Protein AF-A0A723QPH9-F1 (afdb_monomer_lite)

Foldseek 3Di:
DQVLLVVVLVVLVVVPDDPVVNVVLNVLSVLCCVQPVPPDPVRDDPVSLVVSLVVCVVVVNVVVSVVSVVSVVVSD

pLDDT: mean 96.87, std 1.21, range [92.5, 98.25]

Radius of gyration: 12.36 Å; chains: 1; bounding box: 25×27×31 Å

Structure (mmCIF, N/CA/C/O backbone):
data_AF-A0A723QPH9-F1
#
_entry.id   AF-A0A723QPH9-F1
#
loop_
_atom_site.group_PDB
_atom_site.id
_atom_site.type_symbol
_atom_site.label_atom_id
_atom_site.label_alt_id
_atom_site.label_comp_id
_atom_site.label_asym_id
_atom_site.label_entity_id
_atom_site.label_seq_id
_atom_site.pdbx_PDB_ins_code
_atom_site.Cartn_x
_atom_site.Cartn_y
_atom_site.Cartn_z
_atom_site.occupancy
_atom_site.B_iso_or_equiv
_atom_site.auth_seq_id
_atom_site.auth_comp_id
_atom_site.auth_asym_id
_atom_site.auth_atom_id
_atom_site.pdbx_PDB_model_num
ATOM 1 N N . MET A 1 1 ? 3.702 -12.352 -2.773 1.00 92.50 1 MET A N 1
ATOM 2 C CA . MET A 1 1 ? 3.663 -10.929 -3.180 1.00 92.50 1 MET A CA 1
ATOM 3 C C . MET A 1 1 ? 5.061 -10.386 -3.464 1.00 92.50 1 MET A C 1
ATOM 5 O O . MET A 1 1 ? 5.203 -9.605 -4.395 1.00 92.50 1 MET A O 1
ATOM 9 N N . SER A 1 2 ? 6.093 -10.819 -2.730 1.00 95.88 2 SER A N 1
ATOM 10 C CA . SER A 1 2 ? 7.472 -10.309 -2.850 1.00 95.88 2 SER A CA 1
ATOM 11 C C . SER A 1 2 ? 8.019 -10.231 -4.279 1.00 95.88 2 SER A C 1
ATOM 13 O O . SER A 1 2 ? 8.497 -9.174 -4.668 1.00 95.88 2 SER A O 1
ATOM 15 N N . ALA A 1 3 ? 7.852 -11.279 -5.094 1.00 96.94 3 ALA A N 1
ATOM 16 C CA . ALA A 1 3 ? 8.320 -11.271 -6.485 1.00 96.94 3 ALA A CA 1
ATOM 17 C C . ALA A 1 3 ? 7.680 -10.154 -7.337 1.00 96.94 3 ALA A C 1
ATOM 19 O O . ALA A 1 3 ? 8.318 -9.595 -8.229 1.00 96.94 3 ALA A O 1
ATOM 20 N N . TRP A 1 4 ? 6.422 -9.796 -7.055 1.00 97.94 4 TRP A N 1
ATOM 21 C CA . TRP A 1 4 ? 5.773 -8.665 -7.716 1.00 97.94 4 TRP A CA 1
ATOM 22 C C . TRP A 1 4 ? 6.338 -7.328 -7.237 1.00 97.94 4 TRP A C 1
ATOM 24 O O . TRP A 1 4 ? 6.574 -6.451 -8.058 1.00 97.94 4 TRP A O 1
ATOM 34 N N . ILE A 1 5 ? 6.632 -7.193 -5.941 1.00 97.69 5 ILE A N 1
ATOM 35 C CA . ILE A 1 5 ? 7.279 -5.996 -5.386 1.00 97.69 5 ILE A CA 1
ATOM 36 C C . ILE A 1 5 ? 8.650 -5.779 -6.044 1.00 97.69 5 ILE A C 1
ATOM 38 O O . ILE A 1 5 ? 8.948 -4.662 -6.460 1.00 97.69 5 ILE A O 1
ATOM 42 N N . ASP A 1 6 ? 9.446 -6.840 -6.218 1.00 96.81 6 ASP A N 1
ATOM 43 C CA . ASP A 1 6 ? 10.749 -6.765 -6.899 1.00 96.81 6 ASP A CA 1
ATOM 44 C C . ASP A 1 6 ? 10.587 -6.269 -8.342 1.00 96.81 6 ASP A C 1
ATOM 46 O O . ASP A 1 6 ? 11.305 -5.380 -8.809 1.00 96.81 6 ASP A O 1
ATOM 50 N N . ARG A 1 7 ? 9.590 -6.806 -9.057 1.00 97.75 7 ARG A N 1
ATOM 51 C CA . ARG A 1 7 ? 9.286 -6.362 -10.417 1.00 97.75 7 ARG A CA 1
ATOM 52 C C . ARG A 1 7 ? 8.811 -4.911 -10.451 1.00 97.75 7 ARG A C 1
ATOM 54 O O . ARG A 1 7 ? 9.209 -4.165 -11.347 1.00 97.75 7 ARG A O 1
ATOM 61 N N . TYR A 1 8 ? 7.974 -4.519 -9.501 1.00 97.62 8 TYR A N 1
ATOM 62 C CA . TYR A 1 8 ? 7.424 -3.178 -9.400 1.00 97.62 8 TYR A CA 1
ATOM 63 C C . TYR A 1 8 ? 8.505 -2.134 -9.098 1.00 97.62 8 TYR A C 1
ATOM 65 O O . TYR A 1 8 ? 8.489 -1.048 -9.674 1.00 97.62 8 TYR A O 1
ATOM 73 N N . GLU A 1 9 ? 9.507 -2.473 -8.288 1.00 95.81 9 GLU A N 1
ATOM 74 C CA . GLU A 1 9 ? 10.647 -1.596 -8.008 1.00 95.81 9 GLU A CA 1
ATOM 75 C C . GLU A 1 9 ? 11.439 -1.255 -9.284 1.00 95.81 9 GLU A C 1
ATOM 77 O O . GLU A 1 9 ? 11.783 -0.094 -9.513 1.00 95.81 9 GLU A O 1
ATOM 82 N N . VAL A 1 10 ? 11.612 -2.219 -10.197 1.00 96.25 10 VAL A N 1
ATOM 83 C CA . VAL A 1 10 ? 12.203 -1.966 -11.526 1.00 96.25 10 VAL A CA 1
ATOM 84 C C . VAL A 1 10 ? 11.334 -1.019 -12.364 1.00 96.25 10 VAL A C 1
ATOM 86 O O . VAL A 1 10 ? 11.862 -0.173 -13.087 1.00 96.25 10 VAL A O 1
ATOM 89 N N . LEU A 1 11 ? 10.003 -1.133 -12.290 1.00 96.69 11 LEU A N 1
ATOM 90 C CA . LEU A 1 11 ? 9.096 -0.205 -12.980 1.00 96.69 11 LEU A CA 1
ATOM 91 C C . LEU A 1 11 ? 9.197 1.204 -12.394 1.00 96.69 11 LEU A C 1
ATOM 93 O O . LEU A 1 11 ? 9.228 2.179 -13.141 1.00 96.69 11 LEU A O 1
ATOM 97 N N . LEU A 1 12 ? 9.301 1.307 -11.072 1.00 95.44 12 LEU A N 1
ATOM 98 C CA . LEU A 1 12 ? 9.423 2.567 -10.356 1.00 95.44 12 LEU A CA 1
ATOM 99 C C . LEU A 1 12 ? 10.703 3.324 -10.748 1.00 95.44 12 LEU A C 1
ATOM 101 O O . LEU A 1 12 ? 10.648 4.534 -10.968 1.00 95.44 12 LEU A O 1
ATOM 105 N N . GLN A 1 13 ? 11.829 2.621 -10.917 1.00 93.75 13 GLN A N 1
ATOM 106 C CA . GLN A 1 13 ? 13.091 3.208 -11.394 1.00 93.75 13 GLN A CA 1
ATOM 107 C C . GLN A 1 13 ? 12.970 3.809 -12.804 1.00 93.75 13 GLN A C 1
ATOM 109 O O . GLN A 1 13 ? 13.567 4.843 -13.096 1.00 93.75 13 GLN A O 1
ATOM 114 N N . ARG A 1 14 ? 12.149 3.210 -13.675 1.00 96.19 14 ARG A N 1
ATOM 115 C CA . ARG A 1 14 ? 11.929 3.694 -15.051 1.00 96.19 14 ARG A CA 1
ATOM 116 C C . ARG A 1 14 ? 11.079 4.962 -15.124 1.00 96.19 14 ARG A C 1
ATOM 118 O O . ARG A 1 14 ? 11.070 5.614 -16.161 1.00 96.19 14 ARG A O 1
ATOM 125 N N . ARG A 1 15 ? 10.378 5.331 -14.046 1.00 95.19 15 ARG A N 1
ATOM 126 C CA . ARG A 1 15 ? 9.509 6.523 -13.999 1.00 95.19 15 ARG A CA 1
ATOM 127 C C . ARG A 1 15 ? 10.282 7.846 -13.867 1.00 95.19 15 ARG A C 1
ATOM 129 O O . ARG A 1 15 ? 9.649 8.886 -13.734 1.00 95.19 15 ARG A O 1
ATOM 136 N N . ASN A 1 16 ? 11.619 7.815 -13.894 1.00 92.50 16 ASN A N 1
ATOM 137 C CA . ASN A 1 16 ? 12.495 8.991 -13.807 1.00 92.50 16 ASN A CA 1
ATOM 138 C C . ASN A 1 16 ? 12.148 9.920 -12.623 1.00 92.50 16 ASN A C 1
ATOM 140 O O . ASN A 1 16 ? 12.069 11.141 -12.751 1.00 92.50 16 ASN A O 1
ATOM 144 N N . LEU A 1 17 ? 11.869 9.313 -11.467 1.00 93.88 17 LEU A N 1
ATOM 145 C CA . LEU A 1 17 ? 11.510 10.027 -10.244 1.00 93.88 17 LEU A CA 1
ATOM 146 C C . LEU A 1 17 ? 12.726 10.747 -9.658 1.00 93.88 17 LEU A C 1
ATOM 148 O O . LEU A 1 17 ? 13.862 10.294 -9.800 1.00 93.88 17 LEU A O 1
ATOM 152 N N . SER A 1 18 ? 12.479 11.818 -8.898 1.00 96.75 18 SER A N 1
ATOM 153 C CA . SER A 1 18 ? 13.536 12.398 -8.066 1.00 96.75 18 SER A CA 1
ATOM 154 C C . SER A 1 18 ? 14.082 11.350 -7.086 1.00 96.75 18 SER A C 1
ATOM 156 O O . SER A 1 18 ? 13.336 10.490 -6.604 1.00 96.75 18 SER A O 1
ATOM 158 N N . VAL A 1 19 ? 15.367 11.455 -6.735 1.00 96.19 19 VAL A N 1
ATOM 159 C CA . VAL A 1 19 ? 16.038 10.527 -5.804 1.00 96.19 19 VAL A CA 1
ATOM 160 C C . VAL A 1 19 ? 15.275 10.412 -4.480 1.00 96.19 19 VAL A C 1
ATOM 162 O O . VAL A 1 19 ? 15.074 9.313 -3.965 1.00 96.19 19 VAL A O 1
ATOM 165 N N . ASN A 1 20 ? 14.778 11.536 -3.954 1.00 97.12 20 ASN A N 1
ATOM 166 C CA . ASN A 1 20 ? 14.004 11.559 -2.713 1.00 97.12 20 ASN A CA 1
ATOM 167 C C . ASN A 1 20 ? 12.654 10.851 -2.863 1.00 97.12 20 ASN A C 1
ATOM 169 O O . ASN A 1 20 ? 12.270 10.070 -1.993 1.00 97.12 20 ASN A O 1
ATOM 173 N N . THR A 1 21 ? 11.948 11.079 -3.973 1.00 95.75 21 THR A N 1
ATOM 174 C CA . THR A 1 21 ? 10.672 10.406 -4.247 1.00 95.75 21 THR A CA 1
ATOM 175 C C . THR A 1 21 ? 10.867 8.899 -4.376 1.00 95.75 21 THR A C 1
ATOM 177 O O . THR A 1 21 ? 10.121 8.140 -3.758 1.00 95.75 21 THR A O 1
ATOM 180 N N . TYR A 1 22 ? 11.885 8.461 -5.124 1.00 96.75 22 TYR A N 1
ATOM 181 C CA . TYR A 1 22 ? 12.218 7.044 -5.256 1.00 96.75 22 TYR A CA 1
ATOM 182 C C . TYR A 1 22 ? 12.531 6.417 -3.894 1.00 96.75 22 TYR A C 1
ATOM 184 O O . TYR A 1 22 ? 11.954 5.390 -3.548 1.00 96.75 22 TYR A O 1
ATOM 192 N N . LYS A 1 23 ? 13.367 7.075 -3.080 1.00 97.00 23 LYS A N 1
ATOM 193 C CA . LYS A 1 23 ? 13.727 6.605 -1.736 1.00 97.00 23 LYS A CA 1
ATOM 194 C C . LYS A 1 23 ? 12.502 6.418 -0.837 1.00 97.00 23 LYS A C 1
ATOM 196 O O . LYS A 1 23 ? 12.377 5.384 -0.189 1.00 97.00 23 LYS A O 1
ATOM 201 N N . ILE A 1 24 ? 11.583 7.387 -0.811 1.00 96.94 24 ILE A N 1
ATOM 202 C CA . ILE A 1 24 ? 10.350 7.290 -0.011 1.00 96.94 24 ILE A CA 1
ATOM 203 C C . ILE A 1 24 ? 9.506 6.096 -0.472 1.00 96.94 24 ILE A C 1
ATOM 205 O O . ILE A 1 24 ? 9.079 5.294 0.355 1.00 96.94 24 ILE A O 1
ATOM 209 N N . ARG A 1 25 ? 9.299 5.951 -1.785 1.00 96.94 25 ARG A N 1
ATOM 210 C CA . ARG A 1 25 ? 8.488 4.868 -2.358 1.00 96.94 25 ARG A CA 1
ATOM 211 C C . ARG A 1 25 ? 9.124 3.489 -2.146 1.00 96.94 25 ARG A C 1
ATOM 213 O O . ARG A 1 25 ? 8.419 2.565 -1.759 1.00 96.94 25 ARG A O 1
ATOM 220 N N . SER A 1 26 ? 10.438 3.354 -2.326 1.00 96.69 26 SER A N 1
ATOM 221 C CA . SER A 1 26 ? 11.174 2.104 -2.076 1.00 96.69 26 SER A CA 1
ATOM 222 C C . SER A 1 26 ? 11.100 1.696 -0.597 1.00 96.69 26 SER A C 1
ATOM 224 O O . SER A 1 26 ? 10.774 0.550 -0.294 1.00 96.69 26 SER A O 1
ATOM 226 N N . ASN A 1 27 ? 11.241 2.644 0.339 1.00 97.75 27 ASN A N 1
ATOM 227 C CA . ASN A 1 27 ? 11.053 2.365 1.768 1.00 97.75 27 ASN A CA 1
ATOM 228 C C . ASN A 1 27 ? 9.631 1.871 2.086 1.00 97.75 27 ASN A C 1
ATOM 230 O O . ASN A 1 27 ? 9.457 0.935 2.862 1.00 97.75 27 ASN A O 1
ATOM 234 N N . GLN A 1 28 ? 8.610 2.466 1.464 1.00 97.69 28 GLN A N 1
ATOM 235 C CA . GLN A 1 28 ? 7.222 2.021 1.623 1.00 97.69 28 GLN A CA 1
ATOM 236 C C . GLN A 1 28 ? 7.020 0.604 1.062 1.00 97.69 28 GLN A C 1
ATOM 238 O O . GLN A 1 28 ? 6.398 -0.230 1.718 1.00 97.69 28 GLN A O 1
ATOM 243 N N . LEU A 1 29 ? 7.591 0.293 -0.107 1.00 97.75 29 LEU A N 1
ATOM 244 C CA . LEU A 1 29 ? 7.570 -1.060 -0.677 1.00 97.75 29 LEU A CA 1
ATOM 245 C C . LEU A 1 29 ? 8.287 -2.077 0.221 1.00 97.75 29 LEU A C 1
ATOM 247 O O . LEU A 1 29 ? 7.803 -3.198 0.367 1.00 97.75 29 LEU A O 1
ATOM 251 N N . ALA A 1 30 ? 9.390 -1.693 0.869 1.00 97.94 30 ALA A N 1
ATOM 252 C CA . ALA A 1 30 ? 10.084 -2.546 1.831 1.00 97.94 30 ALA A CA 1
ATOM 253 C C . ALA A 1 30 ? 9.189 -2.897 3.031 1.00 97.94 30 ALA A C 1
ATOM 255 O O . ALA A 1 30 ? 9.103 -4.065 3.405 1.00 97.94 30 ALA A O 1
ATOM 256 N N . THR A 1 31 ? 8.448 -1.927 3.573 1.00 97.69 31 THR A N 1
ATOM 257 C CA . THR A 1 31 ? 7.470 -2.181 4.642 1.00 97.69 31 THR A CA 1
ATOM 258 C C . THR A 1 31 ? 6.321 -3.083 4.179 1.00 97.69 31 THR A C 1
ATOM 260 O O . THR A 1 31 ? 5.905 -3.976 4.916 1.00 97.69 31 THR A O 1
ATOM 263 N N . VAL A 1 32 ? 5.812 -2.900 2.953 1.00 97.38 32 VAL A N 1
ATOM 264 C CA . VAL A 1 32 ? 4.795 -3.808 2.387 1.00 97.38 32 VAL A CA 1
ATOM 265 C C . VAL A 1 32 ? 5.357 -5.226 2.249 1.00 97.38 32 VAL A C 1
ATOM 267 O O . VAL A 1 32 ? 4.684 -6.185 2.621 1.00 97.38 32 VAL A O 1
ATOM 270 N N . ARG A 1 33 ? 6.602 -5.372 1.774 1.00 97.56 33 ARG A N 1
ATOM 271 C CA . ARG A 1 33 ? 7.282 -6.670 1.650 1.00 97.56 33 ARG A CA 1
ATOM 272 C C . ARG A 1 33 ? 7.419 -7.362 3.006 1.00 97.56 33 ARG A C 1
ATOM 274 O O . ARG A 1 33 ? 7.107 -8.542 3.099 1.00 97.56 33 ARG A O 1
ATOM 281 N N . GLU A 1 34 ? 7.816 -6.633 4.046 1.00 97.25 34 GLU A N 1
ATOM 282 C CA . GLU A 1 34 ? 7.951 -7.167 5.407 1.00 97.25 34 GLU A CA 1
ATOM 283 C C . GLU A 1 34 ? 6.621 -7.704 5.960 1.00 97.25 34 GLU A C 1
ATOM 285 O O . GLU A 1 34 ? 6.590 -8.771 6.563 1.00 97.25 34 GLU A O 1
ATOM 290 N N . LYS A 1 35 ? 5.509 -6.981 5.760 1.00 95.69 35 LYS A N 1
ATOM 291 C CA . LYS A 1 35 ? 4.219 -7.327 6.386 1.00 95.69 35 LYS A CA 1
ATOM 292 C C . LYS A 1 35 ? 3.306 -8.212 5.535 1.00 95.69 35 LYS A C 1
ATOM 294 O O . LYS A 1 35 ? 2.435 -8.878 6.086 1.00 95.69 35 LYS A O 1
ATOM 299 N N . MET A 1 36 ? 3.437 -8.173 4.209 1.00 96.31 36 MET A N 1
ATOM 300 C CA . MET A 1 36 ? 2.515 -8.826 3.266 1.00 96.31 36 MET A CA 1
ATOM 301 C C . MET A 1 36 ? 3.228 -9.671 2.199 1.00 96.31 36 MET A C 1
ATOM 303 O O . MET A 1 36 ? 2.563 -10.267 1.351 1.00 96.31 36 MET A O 1
ATOM 307 N N . GLY A 1 37 ? 4.564 -9.744 2.216 1.00 95.31 37 GLY A N 1
ATOM 308 C CA . GLY A 1 37 ? 5.365 -10.386 1.169 1.00 95.31 37 GLY A CA 1
ATOM 309 C C . GLY A 1 37 ? 5.013 -11.854 0.911 1.00 95.31 37 GLY A C 1
ATOM 310 O O . GLY A 1 37 ? 4.999 -12.285 -0.250 1.00 95.31 37 GLY A O 1
ATOM 311 N N . GLU A 1 38 ? 4.662 -12.582 1.972 1.00 96.62 38 GLU A N 1
ATOM 312 C CA . GLU A 1 38 ? 4.315 -14.010 1.948 1.00 96.62 38 GLU A CA 1
ATOM 313 C C . GLU A 1 38 ? 2.926 -14.298 1.362 1.00 96.62 38 GLU A C 1
ATOM 315 O O . GLU A 1 38 ? 2.682 -15.402 0.884 1.00 96.62 38 GLU A O 1
ATOM 320 N N . ILE A 1 39 ? 2.025 -13.311 1.319 1.00 97.12 39 ILE A N 1
ATOM 321 C CA . ILE A 1 39 ? 0.671 -13.502 0.784 1.00 97.12 39 ILE A CA 1
ATOM 322 C C . ILE A 1 39 ? 0.754 -13.681 -0.736 1.00 97.12 39 ILE A C 1
ATOM 324 O O . ILE A 1 39 ? 1.429 -12.912 -1.431 1.00 97.12 39 ILE A O 1
ATOM 328 N N . ILE A 1 40 ? 0.064 -14.675 -1.293 1.00 97.12 40 ILE A N 1
ATOM 329 C CA . ILE A 1 40 ? -0.041 -14.835 -2.749 1.00 97.12 40 ILE A CA 1
ATOM 330 C C . ILE A 1 40 ? -0.767 -13.611 -3.320 1.00 97.12 40 ILE A C 1
ATOM 332 O O . ILE A 1 40 ? -1.786 -13.188 -2.789 1.00 97.12 40 ILE A O 1
ATOM 336 N N . LEU A 1 41 ? -0.251 -13.020 -4.407 1.00 96.25 41 LEU A N 1
ATOM 337 C CA . LEU A 1 41 ? -0.777 -11.748 -4.933 1.00 96.25 41 LEU A CA 1
ATOM 338 C C . LEU A 1 41 ? -2.286 -11.819 -5.231 1.00 96.25 41 LEU A C 1
ATOM 340 O O . LEU A 1 41 ? -3.022 -10.911 -4.858 1.00 96.25 41 LEU A O 1
ATOM 344 N N . ALA A 1 42 ? -2.740 -12.920 -5.837 1.00 96.81 42 ALA A N 1
ATOM 345 C CA . ALA A 1 42 ? -4.147 -13.161 -6.160 1.00 96.81 42 ALA A CA 1
ATOM 346 C C . ALA A 1 42 ? -5.048 -13.375 -4.925 1.00 96.81 42 ALA A C 1
ATOM 348 O O . ALA A 1 42 ? -6.263 -13.246 -5.026 1.00 96.81 42 ALA A O 1
ATOM 349 N N . GLU A 1 43 ? -4.469 -13.678 -3.761 1.00 97.81 43 GLU A N 1
ATOM 350 C CA . GLU A 1 43 ? -5.190 -13.881 -2.497 1.00 97.81 43 GLU A CA 1
ATOM 351 C C . GLU A 1 43 ? -5.219 -12.617 -1.627 1.00 97.81 43 GLU A C 1
ATOM 353 O O . GLU A 1 43 ? -5.776 -12.609 -0.522 1.00 97.81 43 GLU A O 1
ATOM 358 N N . VAL A 1 44 ? -4.615 -11.515 -2.087 1.00 97.19 44 VAL A N 1
ATOM 359 C CA . VAL A 1 44 ? -4.690 -10.255 -1.353 1.00 97.19 44 VAL A CA 1
ATOM 360 C C . VAL A 1 44 ? -6.111 -9.713 -1.431 1.00 97.19 44 VAL A C 1
ATOM 362 O O . VAL A 1 44 ? -6.599 -9.303 -2.477 1.00 97.19 44 VAL A O 1
ATOM 365 N N . THR A 1 45 ? -6.772 -9.685 -0.279 1.00 97.69 45 THR A N 1
ATOM 366 C CA . THR A 1 45 ? -8.122 -9.151 -0.129 1.00 97.69 45 THR A CA 1
ATOM 367 C C . THR A 1 45 ? -8.085 -7.731 0.419 1.00 97.69 45 THR A C 1
ATOM 369 O O . THR A 1 45 ? -7.133 -7.315 1.089 1.00 97.69 45 THR A O 1
ATOM 372 N N . THR A 1 46 ? -9.188 -7.002 0.254 1.00 97.50 46 THR A N 1
ATOM 373 C CA . THR A 1 46 ? -9.392 -5.699 0.903 1.00 97.50 46 THR A CA 1
ATOM 374 C C . THR A 1 46 ? -9.233 -5.784 2.426 1.00 97.50 46 THR A C 1
ATOM 376 O O . THR A 1 46 ? -8.750 -4.838 3.042 1.00 97.50 46 THR A O 1
ATOM 379 N N . ARG A 1 47 ? -9.557 -6.932 3.047 1.00 98.06 47 ARG A N 1
ATOM 38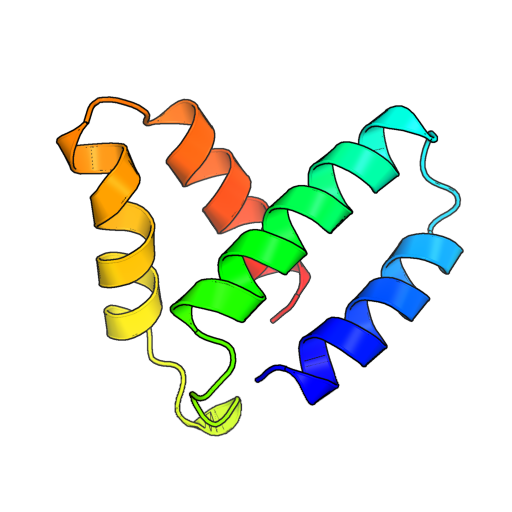0 C CA . ARG A 1 47 ? -9.357 -7.161 4.488 1.00 98.06 47 ARG A CA 1
ATOM 381 C C . ARG A 1 47 ? -7.877 -7.190 4.873 1.00 98.06 47 ARG A C 1
ATOM 383 O O . ARG A 1 47 ? -7.534 -6.670 5.931 1.00 98.06 47 ARG A O 1
ATOM 390 N N . HIS A 1 48 ? -7.008 -7.777 4.047 1.00 97.75 48 HIS A N 1
ATOM 391 C CA . HIS A 1 48 ? -5.560 -7.751 4.283 1.00 97.75 48 HIS A CA 1
ATOM 392 C C . HIS A 1 48 ? -5.030 -6.313 4.242 1.00 97.75 48 HIS A C 1
ATOM 394 O O . HIS A 1 48 ? -4.327 -5.898 5.159 1.00 97.75 48 HIS A O 1
ATOM 400 N N . ILE A 1 49 ? -5.452 -5.532 3.241 1.00 97.75 49 ILE A N 1
ATOM 401 C CA . ILE A 1 49 ? -5.071 -4.118 3.105 1.00 97.75 49 ILE A CA 1
ATOM 402 C C . ILE A 1 49 ? -5.577 -3.293 4.296 1.00 97.75 49 ILE A C 1
ATOM 404 O O . ILE A 1 49 ? -4.811 -2.527 4.872 1.00 97.75 49 ILE A O 1
ATOM 408 N N . ALA A 1 50 ? -6.837 -3.467 4.702 1.00 98.00 50 ALA A N 1
ATOM 409 C CA . ALA A 1 50 ? -7.403 -2.751 5.844 1.00 98.00 50 ALA A CA 1
ATOM 410 C C . ALA A 1 50 ? -6.622 -3.039 7.135 1.00 98.00 50 ALA A C 1
ATOM 412 O O . ALA A 1 50 ? -6.179 -2.107 7.797 1.00 98.00 50 ALA 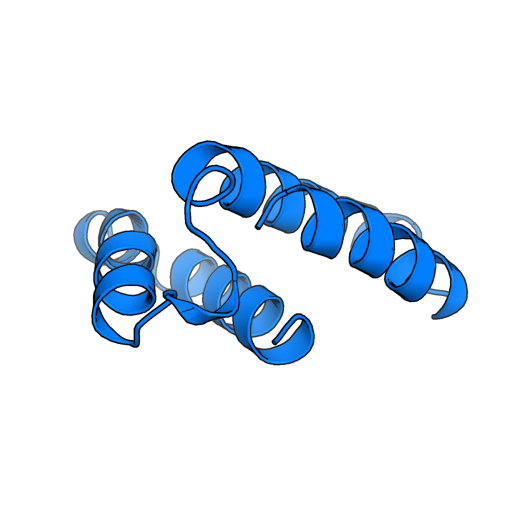A O 1
ATOM 413 N N . LYS A 1 51 ? -6.364 -4.319 7.440 1.00 97.69 51 LYS A N 1
ATOM 414 C CA . LYS A 1 51 ? -5.564 -4.718 8.611 1.00 97.69 51 LYS A CA 1
ATOM 415 C C . LYS A 1 51 ? -4.149 -4.143 8.585 1.00 97.69 51 LYS A C 1
ATOM 417 O O . LYS A 1 51 ? -3.635 -3.765 9.630 1.00 97.69 51 LYS A O 1
ATOM 422 N N . PHE A 1 52 ? -3.526 -4.093 7.411 1.00 97.31 52 PHE A N 1
ATOM 423 C CA . PHE A 1 52 ? -2.204 -3.502 7.250 1.00 97.31 52 PHE A CA 1
ATOM 424 C C . PHE A 1 52 ? -2.209 -1.997 7.548 1.00 97.31 52 PHE A C 1
ATOM 426 O O . PHE A 1 52 ? -1.346 -1.521 8.270 1.00 97.31 52 PHE A O 1
ATOM 433 N N . LEU A 1 53 ? -3.185 -1.242 7.035 1.00 98.19 53 LEU A N 1
ATOM 434 C CA . LEU A 1 53 ? -3.269 0.206 7.271 1.00 98.19 53 LEU A CA 1
ATOM 435 C C . LEU A 1 53 ? -3.649 0.553 8.721 1.00 98.19 53 LEU A C 1
ATOM 437 O O . LEU A 1 53 ? -3.218 1.590 9.233 1.00 98.19 53 LEU A O 1
ATOM 441 N N . GLU A 1 54 ? -4.404 -0.323 9.387 1.00 97.31 54 GLU A N 1
ATOM 442 C CA . GLU A 1 54 ? -4.878 -0.147 10.764 1.00 97.31 54 GLU A CA 1
ATOM 443 C C . GLU A 1 54 ? -3.734 0.082 11.766 1.00 97.31 54 GLU A C 1
ATOM 445 O O . GLU A 1 54 ? -3.899 0.846 12.719 1.00 97.31 54 GLU A O 1
ATOM 450 N N . SER A 1 55 ? -2.543 -0.488 11.530 1.00 94.50 55 SER A N 1
ATOM 451 C CA . SER A 1 55 ? -1.389 -0.297 12.423 1.00 94.50 55 SER A CA 1
ATOM 452 C C . SER A 1 55 ? -0.947 1.163 12.525 1.00 94.50 55 SER A C 1
ATOM 454 O O . SER A 1 55 ? -0.450 1.581 13.560 1.00 94.50 55 SER A O 1
ATOM 456 N N . TRP A 1 56 ? -1.142 1.964 11.473 1.00 97.62 56 TRP A N 1
ATOM 457 C CA . TRP A 1 56 ? -0.859 3.402 11.527 1.00 97.62 56 TRP A CA 1
ATOM 458 C C . TRP A 1 56 ? -2.068 4.218 11.976 1.00 97.62 56 TRP A C 1
ATOM 460 O O . TRP A 1 56 ? -1.892 5.224 12.659 1.00 97.62 56 TRP A O 1
ATOM 470 N N . ILE A 1 57 ? -3.282 3.810 11.602 1.00 97.62 57 ILE A N 1
ATOM 471 C CA . ILE A 1 57 ? -4.516 4.534 11.949 1.00 97.62 57 ILE A CA 1
ATOM 472 C C . ILE A 1 57 ? -4.724 4.541 13.468 1.00 97.62 57 ILE A C 1
ATOM 474 O O . ILE A 1 57 ? -4.973 5.596 14.049 1.00 97.62 57 ILE A O 1
ATOM 478 N N . THR A 1 58 ? -4.540 3.390 14.116 1.00 97.44 58 THR A N 1
ATOM 479 C CA . THR A 1 58 ? -4.670 3.241 15.578 1.00 97.44 58 THR A CA 1
ATOM 480 C C . THR A 1 58 ? -3.643 4.055 16.364 1.00 97.44 58 THR A C 1
ATOM 482 O O . THR A 1 58 ? -3.929 4.516 17.464 1.00 97.44 58 THR A O 1
ATOM 485 N N . GLU A 1 59 ? -2.476 4.316 15.772 1.00 96.81 59 GLU A N 1
ATOM 486 C CA . GLU A 1 59 ? -1.439 5.195 16.324 1.00 96.81 59 GLU A CA 1
ATOM 487 C C . GLU A 1 59 ? -1.649 6.685 15.973 1.00 96.81 59 GLU A C 1
ATOM 489 O O . GLU A 1 59 ? -0.783 7.517 16.246 1.00 96.81 59 GLU A O 1
ATOM 494 N N . GLY A 1 60 ? -2.759 7.046 15.316 1.00 97.56 60 GLY A N 1
ATOM 495 C CA . GLY A 1 60 ? -3.045 8.414 14.865 1.00 97.56 60 GLY A CA 1
ATOM 496 C C . GLY A 1 60 ? -2.203 8.883 13.669 1.00 97.56 60 GLY A C 1
ATOM 497 O O . GLY A 1 60 ? -2.263 10.050 13.275 1.00 97.56 60 GLY A O 1
ATOM 498 N N . LYS A 1 61 ? -1.430 7.993 13.036 1.00 97.75 61 LYS A N 1
ATOM 499 C CA . LYS A 1 61 ? -0.518 8.288 11.915 1.00 97.75 61 LYS A CA 1
ATOM 500 C C . LYS A 1 61 ? -1.243 8.247 10.562 1.00 97.75 61 LYS A C 1
ATOM 502 O O . LYS A 1 61 ? -0.790 7.605 9.612 1.00 97.75 61 LYS A O 1
ATOM 507 N N . ASN A 1 62 ? -2.353 8.976 10.447 1.00 97.06 62 ASN A N 1
ATOM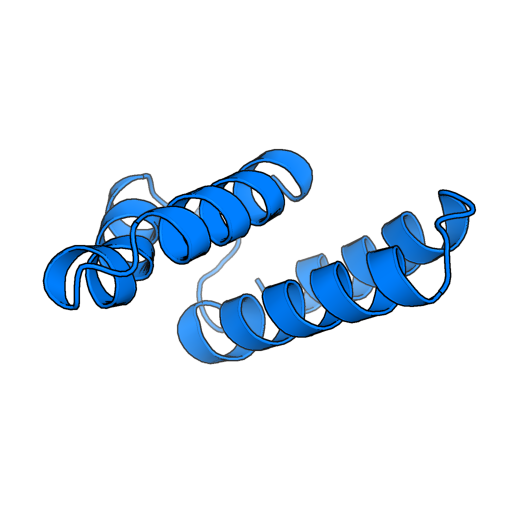 508 C CA . ASN A 1 62 ? -3.239 8.947 9.273 1.00 97.06 62 ASN A CA 1
ATOM 509 C C . ASN A 1 62 ? -2.542 9.337 7.958 1.00 97.06 62 ASN A C 1
ATOM 511 O O . ASN A 1 62 ? -2.806 8.736 6.917 1.00 97.06 62 ASN A O 1
ATOM 515 N N . THR A 1 63 ? -1.598 10.283 7.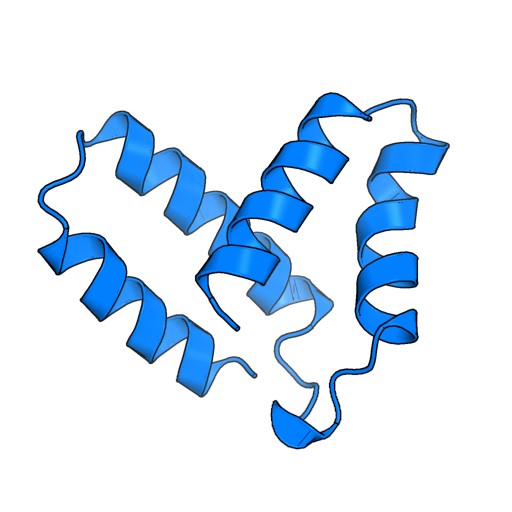995 1.00 97.56 63 THR A N 1
ATOM 516 C CA . THR A 1 63 ? -0.797 10.658 6.816 1.00 97.56 63 THR A CA 1
ATOM 517 C C . THR A 1 63 ? 0.039 9.484 6.302 1.00 97.56 63 THR A C 1
ATOM 519 O O . THR A 1 63 ? 0.114 9.262 5.093 1.00 97.56 63 THR A O 1
ATOM 522 N N . MET A 1 64 ? 0.626 8.690 7.205 1.00 96.75 64 MET A N 1
ATOM 523 C CA . MET A 1 64 ? 1.395 7.503 6.824 1.00 96.75 64 MET A CA 1
ATOM 524 C C . MET A 1 64 ? 0.486 6.410 6.271 1.00 96.75 64 MET A C 1
ATOM 526 O O . MET A 1 64 ? 0.802 5.851 5.224 1.00 96.75 64 MET A O 1
ATOM 530 N N . ALA A 1 65 ? -0.672 6.167 6.893 1.00 98.12 65 ALA A N 1
ATOM 531 C CA . ALA A 1 65 ? -1.668 5.237 6.359 1.00 98.12 65 ALA A CA 1
ATOM 532 C C . ALA A 1 65 ? -2.098 5.628 4.930 1.00 98.12 65 ALA A C 1
ATOM 534 O O . ALA A 1 65 ? -2.115 4.791 4.027 1.00 98.12 65 ALA A O 1
ATOM 535 N N . GLY A 1 66 ? -2.361 6.917 4.687 1.00 98.25 66 GLY A N 1
ATOM 536 C CA . GLY A 1 66 ? -2.677 7.436 3.353 1.00 98.25 66 GLY A CA 1
ATOM 537 C C . GLY A 1 66 ? -1.544 7.225 2.343 1.00 98.25 66 GLY A C 1
ATOM 538 O O . GLY A 1 66 ? -1.788 6.788 1.216 1.00 98.25 66 GLY A O 1
ATOM 539 N N . ALA A 1 67 ? -0.296 7.466 2.751 1.00 97.69 67 ALA A N 1
ATOM 540 C CA . ALA A 1 67 ? 0.870 7.267 1.896 1.00 97.69 67 ALA A CA 1
ATOM 541 C C . ALA A 1 67 ? 1.087 5.783 1.536 1.00 97.69 67 ALA A C 1
ATOM 543 O O . ALA A 1 67 ? 1.337 5.465 0.371 1.00 97.69 67 ALA A O 1
ATOM 544 N N . MET A 1 68 ? 0.911 4.873 2.499 1.00 98.06 68 MET A N 1
ATOM 545 C CA . MET A 1 68 ? 0.975 3.425 2.272 1.00 98.06 68 MET A CA 1
ATOM 546 C C . MET A 1 68 ? -0.149 2.945 1.348 1.00 98.06 68 MET A C 1
ATOM 548 O O . MET A 1 68 ? 0.105 2.188 0.410 1.00 98.06 68 MET A O 1
ATOM 552 N N . ARG A 1 69 ? -1.378 3.446 1.539 1.00 98.12 69 ARG A N 1
ATOM 553 C CA . ARG A 1 69 ? -2.509 3.16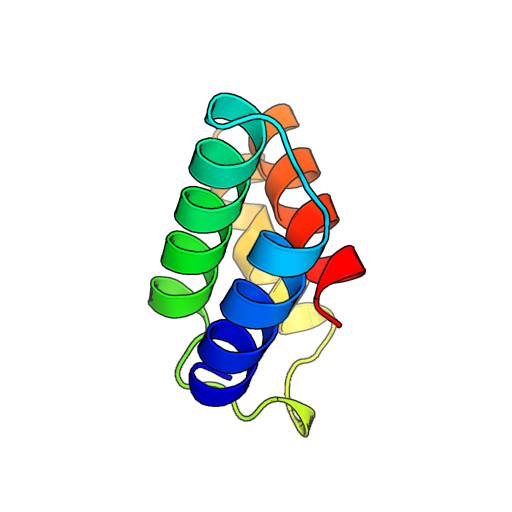9 0.639 1.00 98.12 69 ARG A CA 1
ATOM 554 C C . ARG A 1 69 ? -2.218 3.624 -0.790 1.00 98.12 69 ARG A C 1
ATOM 556 O O . ARG A 1 69 ? -2.529 2.895 -1.726 1.00 98.12 69 ARG A O 1
ATOM 563 N N . SER A 1 70 ? -1.608 4.800 -0.962 1.00 97.81 70 SER A N 1
ATOM 564 C CA . SER A 1 70 ? -1.201 5.300 -2.280 1.00 97.81 70 SER A CA 1
ATOM 565 C C . SER A 1 70 ? -0.206 4.362 -2.968 1.00 97.81 70 SER A C 1
ATOM 567 O O . SER A 1 70 ? -0.354 4.139 -4.163 1.00 97.81 70 SER A O 1
ATOM 569 N N . VAL A 1 71 ? 0.771 3.799 -2.245 1.00 97.12 71 VAL A N 1
ATOM 570 C CA . VAL A 1 71 ? 1.719 2.828 -2.828 1.00 97.12 71 VAL A CA 1
ATOM 571 C C . VAL A 1 71 ? 1.030 1.531 -3.215 1.00 97.12 71 VAL A C 1
ATOM 573 O O . VAL A 1 71 ? 1.239 1.046 -4.321 1.00 97.12 71 VAL A O 1
ATOM 576 N N . LEU A 1 72 ? 0.193 0.982 -2.332 1.00 97.50 72 LEU A N 1
ATOM 577 C CA . LEU A 1 72 ? -0.546 -0.246 -2.626 1.00 97.50 72 LEU A CA 1
ATOM 578 C C . LEU A 1 72 ? -1.438 -0.071 -3.862 1.00 97.50 72 LEU A C 1
ATOM 580 O O . LEU A 1 72 ? -1.426 -0.927 -4.732 1.00 97.50 72 LEU A O 1
ATOM 584 N N . SER A 1 73 ? -2.147 1.054 -3.976 1.00 97.56 73 SER A N 1
ATOM 585 C CA . SER A 1 73 ? -3.030 1.331 -5.117 1.00 97.56 73 SER A CA 1
ATOM 586 C C . SER A 1 73 ? -2.304 1.560 -6.446 1.00 97.56 73 SER A C 1
ATOM 588 O O . SER A 1 73 ? -2.937 1.449 -7.484 1.00 97.56 73 SER A O 1
ATOM 590 N N . ASP A 1 74 ? -1.036 1.965 -6.417 1.00 96.81 74 ASP A N 1
ATOM 591 C CA . ASP A 1 74 ? -0.204 2.167 -7.614 1.00 96.81 74 ASP A CA 1
ATOM 592 C C . ASP A 1 74 ? 0.510 0.864 -8.028 1.00 96.81 74 ASP A C 1
ATOM 594 O O . ASP A 1 74 ? 0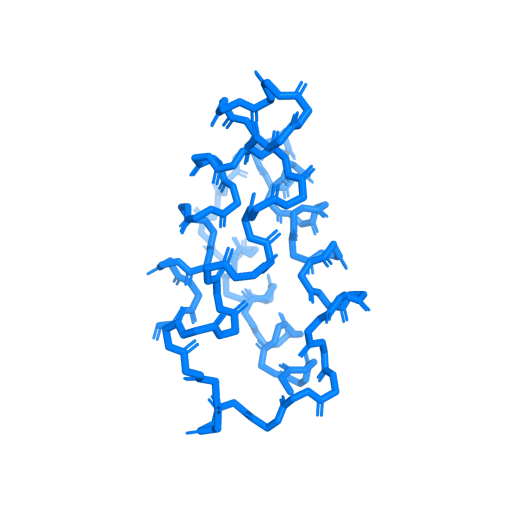.859 0.680 -9.191 1.00 96.81 74 ASP A O 1
ATOM 598 N N . MET A 1 75 ? 0.730 -0.046 -7.070 1.00 95.81 75 MET A N 1
ATOM 599 C CA . MET A 1 75 ? 1.379 -1.340 -7.288 1.00 95.81 75 MET A CA 1
ATOM 600 C C . MET A 1 75 ? 0.414 -2.441 -7.752 1.00 95.81 75 MET A C 1
ATOM 602 O O . MET A 1 75 ? 0.848 -3.338 -8.476 1.00 95.81 75 MET A O 1
ATOM 606 N N . PHE A 1 76 ? -0.837 -2.428 -7.288 1.00 94.81 76 PHE A N 1
ATOM 607 C CA . PHE A 1 76 ? -1.889 -3.357 -7.719 1.00 94.81 76 PHE A CA 1
ATOM 608 C C . PHE A 1 76 ? -2.514 -2.920 -9.040 1.00 94.81 76 PHE A C 1
ATOM 610 O O . PHE A 1 76 ? -2.736 -3.816 -9.884 1.00 94.81 76 PHE A O 1
#

InterPro domains:
  IPR010998 Integrase/recombinase, N-terminal [G3DSA:1.10.150.130] (1-76)
  IPR011010 DNA breaking-rejoining enzyme, catalytic core [SSF56349] (2-76)
  IPR044068 Core-binding (CB) domain [PS51900] (1-76)

Organism: Salmonella enterica (NCBI:txid28901)

Secondary structure (DSSP, 8-state):
-HHHHHHHHHHHHHT---HHHHHHHHHHHHHHHHHHTTS-GGG--HHHHHHHHHHHHTTT-HHHHHHHHHHHHHH-

Sequence (76 aa):
MSAWIDRYEVLLQRRNLSVNTYKIRSNQLATVREKMGEIILAEVTTRHIAKFLESWITEGKNTMAGAMRSVLSDMF